Protein AF-A0A2V5LR15-F1 (afdb_monomer)

Nearest PDB structures (foldseek):
  4x1t-assembly1_A  TM=9.476E-01  e=7.172E-06  Arabidopsis thaliana
  4wyi-assembly1_A  TM=9.497E-01  e=8.149E-06  Arabido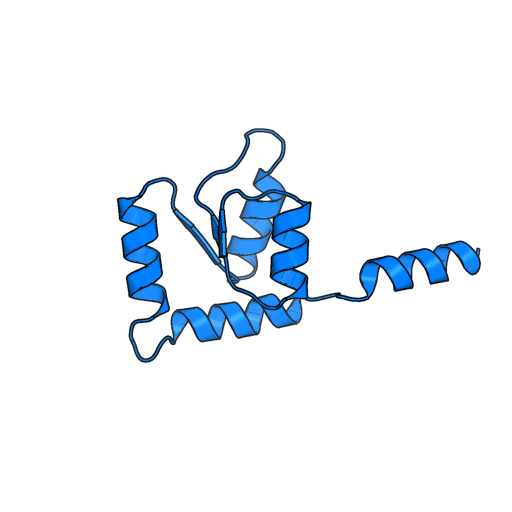psis thaliana
  7yp6-assembly1_B  TM=6.380E-01  e=1.526E-02  Streptomyces sp. SCSIO 01934
  7yp6-assembly2_C-2  TM=5.960E-01  e=1.040E-02  Streptomyces sp. SCSIO 01934
  3wag-assembly1_A  TM=6.626E-01  e=5.471E-02  Streptomyces halstedii

Secondary structure (DSSP, 8-state):
-EEE--HHHHHHHHHTT--EEEEE--TTTSHHHHHHHHHTTSEEE--SHHHHHHHHHHHHHHHHHHHHHHHHHHHTT--TTHHHHHHHHHHH-

pLDDT: mean 97.52, std 1.2, range [90.88, 98.69]

Radius of gyration: 14.72 Å; Cα contacts (8 Å, |Δi|>4): 127; chains: 1; bounding box: 29×25×49 Å

Structure (mmCIF, N/CA/C/O backbone):
data_AF-A0A2V5LR15-F1
#
_entry.id   AF-A0A2V5LR15-F1
#
loop_
_atom_site.group_PDB
_atom_site.id
_atom_site.type_symbol
_atom_site.label_atom_id
_atom_site.label_alt_id
_atom_site.label_comp_id
_atom_site.label_asym_id
_atom_site.label_entity_id
_atom_site.label_seq_id
_atom_site.pdbx_PDB_ins_code
_atom_site.Cartn_x
_atom_site.Cartn_y
_atom_site.Cartn_z
_atom_site.occupancy
_atom_site.B_iso_or_equiv
_atom_site.auth_seq_id
_atom_site.auth_comp_id
_atom_site.auth_asym_id
_atom_site.auth_atom_id
_atom_site.pdbx_PDB_model_num
ATOM 1 N N . LEU A 1 1 ? -0.087 -4.399 6.566 1.00 95.38 1 LEU A N 1
ATOM 2 C CA . LEU A 1 1 ? 1.371 -4.155 6.709 1.00 95.38 1 LEU A CA 1
ATOM 3 C C . LEU A 1 1 ? 1.624 -2.817 7.412 1.00 95.38 1 LEU A C 1
ATOM 5 O O . LEU A 1 1 ? 0.875 -1.882 7.159 1.00 95.38 1 LEU A O 1
ATOM 9 N N . ILE A 1 2 ? 2.653 -2.705 8.261 1.00 98.25 2 ILE A N 1
ATOM 10 C CA . ILE A 1 2 ? 3.164 -1.414 8.761 1.00 98.25 2 ILE A CA 1
ATOM 11 C C . ILE A 1 2 ? 4.600 -1.264 8.256 1.00 98.25 2 ILE A C 1
ATOM 13 O O . ILE A 1 2 ? 5.409 -2.159 8.492 1.00 98.25 2 ILE A O 1
ATOM 17 N N . GLY A 1 3 ? 4.924 -0.176 7.559 1.00 97.31 3 GLY A N 1
ATOM 18 C CA . GLY A 1 3 ? 6.278 0.033 7.036 1.00 97.31 3 GLY A CA 1
ATOM 19 C C . GLY A 1 3 ? 6.430 1.299 6.200 1.00 97.31 3 GLY A C 1
ATOM 20 O O . GLY A 1 3 ? 5.480 2.064 6.043 1.00 97.31 3 GLY A O 1
ATOM 21 N N . LYS A 1 4 ? 7.628 1.520 5.649 1.00 97.25 4 LYS A N 1
ATOM 22 C CA . LYS A 1 4 ? 7.898 2.644 4.741 1.00 97.25 4 LYS A CA 1
ATOM 23 C C . LYS A 1 4 ? 7.265 2.439 3.365 1.00 97.25 4 LYS A C 1
ATOM 25 O O . LYS A 1 4 ? 7.098 1.298 2.940 1.00 97.25 4 LYS A O 1
ATOM 30 N N . ALA A 1 5 ? 7.013 3.515 2.625 1.00 97.38 5 ALA A N 1
ATOM 31 C CA . ALA A 1 5 ? 6.446 3.472 1.270 1.00 97.38 5 ALA A CA 1
ATOM 32 C C . ALA A 1 5 ? 7.458 3.046 0.176 1.00 97.38 5 ALA A C 1
ATOM 34 O O . ALA A 1 5 ? 7.532 3.636 -0.904 1.00 97.38 5 ALA A O 1
ATOM 35 N N . GLY A 1 6 ? 8.250 2.004 0.444 1.00 97.38 6 GLY A N 1
ATOM 36 C CA . GLY A 1 6 ? 9.229 1.474 -0.503 1.00 97.38 6 GLY A CA 1
ATOM 37 C C . GLY A 1 6 ? 8.564 0.852 -1.725 1.00 97.38 6 GLY A C 1
ATOM 38 O O . GLY A 1 6 ? 7.588 0.123 -1.580 1.00 97.38 6 GLY A O 1
ATOM 39 N N . GLY A 1 7 ? 9.128 1.092 -2.913 1.00 96.31 7 GLY A N 1
ATOM 40 C CA . GLY A 1 7 ? 8.539 0.647 -4.182 1.00 96.31 7 GLY A CA 1
ATOM 41 C C . GLY A 1 7 ? 8.211 -0.847 -4.214 1.00 96.31 7 GLY A C 1
ATOM 42 O O . GLY A 1 7 ? 7.064 -1.207 -4.452 1.00 96.31 7 GLY A O 1
ATOM 43 N N . ALA A 1 8 ? 9.179 -1.716 -3.897 1.00 95.81 8 ALA A N 1
ATOM 44 C CA . ALA A 1 8 ? 8.957 -3.166 -3.870 1.00 95.81 8 ALA A CA 1
ATOM 45 C C . ALA A 1 8 ? 7.877 -3.566 -2.851 1.00 95.81 8 ALA A C 1
ATOM 47 O O . ALA A 1 8 ? 6.905 -4.224 -3.203 1.00 95.81 8 ALA A O 1
ATOM 48 N N . THR A 1 9 ? 7.993 -3.081 -1.614 1.00 96.94 9 THR A N 1
ATOM 49 C CA . THR A 1 9 ? 7.055 -3.393 -0.529 1.00 96.94 9 THR A CA 1
ATOM 50 C C . THR A 1 9 ? 5.625 -2.953 -0.838 1.00 96.94 9 THR A C 1
ATOM 52 O O . THR A 1 9 ? 4.680 -3.681 -0.543 1.00 96.94 9 THR A O 1
ATOM 55 N N . VAL A 1 10 ? 5.445 -1.776 -1.442 1.00 97.44 10 VAL A N 1
ATOM 56 C CA . VAL A 1 10 ? 4.127 -1.288 -1.867 1.00 97.44 10 VAL A CA 1
ATOM 57 C C . VAL A 1 10 ? 3.557 -2.171 -2.975 1.00 97.44 10 VAL A C 1
ATOM 59 O O . VAL A 1 10 ? 2.382 -2.526 -2.913 1.00 97.44 10 VAL A O 1
ATOM 62 N N . GLN A 1 11 ? 4.375 -2.602 -3.937 1.00 96.75 11 GLN A N 1
ATOM 63 C CA . GLN A 1 11 ? 3.916 -3.506 -4.995 1.00 96.75 11 GLN A CA 1
ATOM 64 C C . GLN A 1 11 ? 3.569 -4.905 -4.470 1.00 96.75 11 GLN A C 1
ATOM 66 O O . GLN A 1 11 ? 2.543 -5.455 -4.855 1.00 96.75 11 GLN A O 1
ATOM 71 N N . GLU A 1 12 ? 4.351 -5.462 -3.544 1.00 97.06 12 GLU A N 1
ATOM 72 C CA . GLU A 1 12 ? 4.045 -6.737 -2.876 1.00 97.06 12 GLU A CA 1
ATOM 73 C C . GLU A 1 12 ? 2.743 -6.654 -2.074 1.00 97.06 12 GLU A C 1
ATOM 75 O O . GLU A 1 12 ? 1.904 -7.549 -2.126 1.00 97.06 12 GLU A O 1
ATOM 80 N N . THR A 1 13 ? 2.547 -5.541 -1.371 1.00 97.06 13 THR A N 1
ATOM 81 C CA . THR A 1 13 ? 1.340 -5.223 -0.600 1.00 97.06 13 THR A CA 1
ATOM 82 C C . THR A 1 13 ? 0.103 -5.162 -1.500 1.00 97.06 13 THR A C 1
ATOM 84 O O . THR A 1 13 ? -0.921 -5.768 -1.180 1.00 97.06 13 THR A O 1
ATOM 87 N N . ILE A 1 14 ? 0.213 -4.489 -2.651 1.00 97.56 14 ILE A N 1
ATOM 88 C CA . ILE A 1 14 ? -0.844 -4.419 -3.666 1.00 97.56 14 ILE A CA 1
ATOM 89 C C . ILE A 1 14 ? -1.119 -5.803 -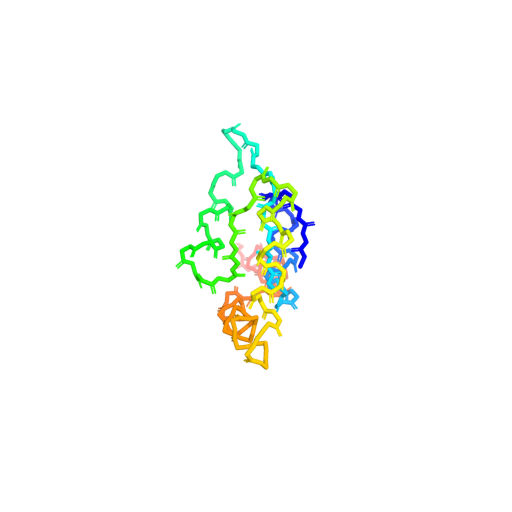4.261 1.00 97.56 14 ILE A C 1
ATOM 91 O O . ILE A 1 14 ? -2.272 -6.233 -4.301 1.00 97.56 14 ILE A O 1
ATOM 95 N N . ALA A 1 15 ? -0.073 -6.528 -4.665 1.00 97.19 15 ALA A N 1
ATOM 96 C CA . ALA A 1 15 ? -0.187 -7.871 -5.227 1.00 97.19 15 ALA A CA 1
ATOM 97 C C . ALA A 1 15 ? -0.875 -8.843 -4.252 1.00 97.19 15 ALA A C 1
ATOM 99 O O . ALA A 1 15 ? -1.742 -9.614 -4.661 1.00 97.19 15 ALA A O 1
ATOM 100 N N . ALA A 1 16 ? -0.543 -8.756 -2.961 1.00 96.12 16 ALA A N 1
ATOM 101 C CA . ALA A 1 16 ? -1.107 -9.581 -1.896 1.00 96.12 16 ALA A CA 1
ATOM 102 C C . ALA A 1 16 ? -2.504 -9.139 -1.419 1.00 96.12 16 ALA A C 1
ATOM 104 O O . ALA A 1 16 ? -3.083 -9.800 -0.559 1.00 96.12 16 ALA A O 1
ATOM 105 N N . GLY A 1 17 ? -3.041 -8.018 -1.915 1.00 96.62 17 GLY A N 1
ATOM 106 C CA . GLY A 1 17 ? -4.326 -7.490 -1.451 1.00 96.62 17 GLY A CA 1
ATOM 107 C C . GLY A 1 17 ? -4.310 -7.039 0.019 1.00 96.62 17 GLY A C 1
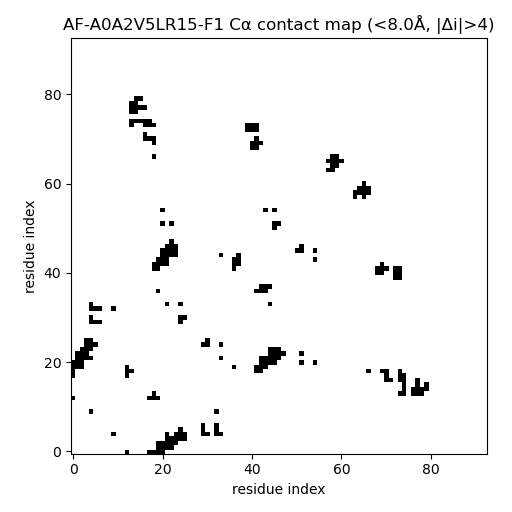ATOM 108 O O . GLY A 1 17 ? -5.335 -7.086 0.695 1.00 96.62 17 GLY A O 1
ATOM 109 N N . CYS A 1 18 ? -3.147 -6.650 0.548 1.00 96.94 18 CYS A N 1
ATOM 110 C CA . CYS A 1 18 ? -2.940 -6.384 1.971 1.00 96.94 18 CYS A CA 1
ATOM 111 C C . CYS A 1 18 ? -2.925 -4.873 2.247 1.00 96.94 18 CYS A C 1
ATOM 113 O O . CYS A 1 18 ? -2.001 -4.208 1.809 1.00 96.94 18 CYS A O 1
ATOM 115 N N . PRO A 1 19 ? -3.870 -4.287 3.001 1.00 97.44 19 PRO A N 1
ATOM 116 C CA . PRO A 1 19 ? -3.814 -2.864 3.347 1.00 97.44 19 PRO A CA 1
ATOM 117 C C . PRO A 1 19 ? -2.546 -2.448 4.108 1.00 97.44 19 PRO A C 1
ATOM 119 O O . PRO A 1 19 ? -1.979 -3.225 4.891 1.00 97.44 19 PRO A O 1
ATOM 122 N N . MET A 1 20 ? -2.131 -1.187 3.946 1.00 97.25 20 MET A N 1
ATOM 123 C CA . MET A 1 20 ? -0.877 -0.672 4.511 1.00 97.25 20 MET A CA 1
ATOM 124 C C . MET A 1 20 ? -1.047 0.586 5.370 1.00 97.25 20 MET A C 1
ATOM 126 O O . MET A 1 20 ? -1.724 1.536 4.989 1.00 97.25 20 MET A O 1
ATOM 130 N N . ILE A 1 21 ? -0.364 0.614 6.517 1.00 98.62 21 ILE A N 1
ATOM 131 C CA . ILE A 1 21 ? -0.124 1.822 7.313 1.00 98.62 21 ILE A CA 1
ATOM 132 C C 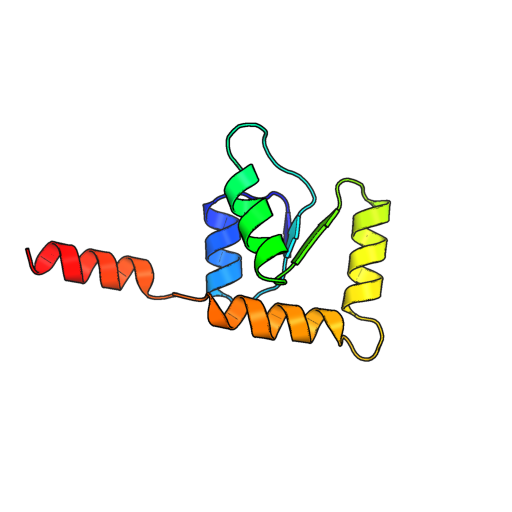. ILE A 1 21 ? 1.329 2.247 7.082 1.00 98.62 21 ILE A C 1
ATOM 134 O O . ILE A 1 21 ? 2.265 1.528 7.437 1.00 98.62 21 ILE A O 1
ATOM 138 N N . ILE A 1 22 ? 1.513 3.415 6.480 1.00 98.56 22 ILE A N 1
ATOM 139 C CA . ILE A 1 22 ? 2.817 3.955 6.106 1.00 98.56 22 ILE A CA 1
ATOM 140 C C . ILE A 1 22 ? 3.366 4.775 7.269 1.00 98.56 22 ILE A C 1
ATOM 142 O O . ILE A 1 22 ? 2.836 5.844 7.574 1.00 98.56 22 ILE A O 1
ATOM 146 N N . ASN A 1 23 ? 4.424 4.290 7.919 1.00 98.12 23 ASN A N 1
ATOM 147 C CA . ASN A 1 23 ? 5.022 4.968 9.077 1.00 98.12 23 ASN A CA 1
ATOM 148 C C . ASN A 1 23 ? 6.227 5.854 8.736 1.00 98.12 23 ASN A C 1
ATOM 150 O O . ASN A 1 23 ? 6.687 6.618 9.581 1.00 98.12 23 ASN A O 1
ATOM 154 N N . GLN A 1 24 ? 6.721 5.770 7.504 1.00 97.56 24 GLN A N 1
ATOM 155 C CA . GLN A 1 24 ? 7.851 6.546 7.015 1.00 97.56 24 GLN A CA 1
ATOM 156 C C . GLN A 1 24 ? 7.747 6.719 5.498 1.00 97.56 24 GLN A C 1
ATOM 158 O O . GLN A 1 24 ? 7.300 5.819 4.786 1.00 97.56 24 GLN A O 1
ATOM 163 N N . VAL A 1 25 ? 8.194 7.869 5.002 1.00 96.94 25 VAL A N 1
ATOM 164 C CA . VAL A 1 25 ? 8.348 8.146 3.571 1.00 96.94 25 VAL A CA 1
ATOM 165 C C . VAL A 1 25 ? 9.725 8.771 3.369 1.00 96.94 25 VAL A C 1
ATOM 167 O O . VAL A 1 25 ? 10.052 9.757 4.031 1.00 96.94 25 VAL A O 1
ATOM 170 N N . VAL A 1 26 ? 10.550 8.185 2.501 1.00 96.19 26 VAL A N 1
ATOM 171 C CA . VAL A 1 26 ? 11.842 8.771 2.114 1.00 96.19 26 VAL A CA 1
ATOM 172 C C . VAL A 1 26 ? 11.611 9.927 1.140 1.00 96.19 26 VAL A C 1
ATOM 174 O O . VAL A 1 26 ? 11.085 9.724 0.045 1.00 96.19 26 VAL A O 1
ATOM 177 N N . SER A 1 27 ? 12.027 11.126 1.555 1.00 94.31 27 SER A N 1
ATOM 178 C CA . SER A 1 27 ? 11.885 12.357 0.773 1.00 94.31 27 SER A CA 1
ATOM 179 C C . SER A 1 27 ? 12.630 12.275 -0.566 1.00 94.31 27 SER A C 1
ATOM 181 O O . SER A 1 27 ? 13.788 11.856 -0.613 1.00 94.31 27 SER A O 1
ATOM 183 N N . GLY A 1 28 ? 11.964 12.675 -1.644 1.00 94.75 28 GLY A N 1
ATOM 184 C CA . GLY A 1 28 ? 12.443 12.657 -3.023 1.00 94.75 28 GLY A CA 1
ATOM 185 C C . GLY A 1 28 ? 12.389 11.293 -3.719 1.00 94.75 28 GLY A C 1
ATOM 186 O O . GLY A 1 28 ? 12.837 11.200 -4.860 1.00 94.75 28 GLY A O 1
ATOM 187 N N . GLN A 1 29 ? 11.883 10.239 -3.070 1.00 95.62 29 GLN A N 1
ATOM 188 C CA . GLN A 1 29 ? 11.877 8.877 -3.623 1.00 95.62 29 GLN A CA 1
ATOM 189 C C . GLN A 1 29 ? 10.530 8.159 -3.479 1.00 95.62 29 GLN A C 1
ATOM 191 O O . GLN A 1 29 ? 10.087 7.493 -4.414 1.00 95.62 29 GLN A O 1
ATOM 196 N N . GLU A 1 30 ? 9.891 8.238 -2.310 1.00 98.00 30 GLU A N 1
ATOM 197 C CA . GLU A 1 30 ? 8.777 7.350 -1.942 1.00 98.00 30 GLU A CA 1
ATOM 198 C C . GLU A 1 30 ? 7.404 8.047 -1.906 1.00 98.00 30 GLU A C 1
ATOM 200 O O . GLU A 1 30 ? 6.379 7.392 -1.701 1.00 98.00 30 GLU A O 1
ATOM 205 N N . GLU A 1 31 ? 7.332 9.360 -2.136 1.00 97.62 31 GLU A N 1
ATOM 206 C CA . GLU A 1 31 ? 6.090 10.139 -2.039 1.00 97.62 31 GLU A CA 1
ATOM 207 C C . GLU A 1 31 ? 5.023 9.681 -3.027 1.00 97.62 31 GLU A C 1
ATOM 209 O O . GLU A 1 31 ? 3.838 9.677 -2.691 1.00 97.62 31 GLU A O 1
ATOM 214 N N . GLY A 1 32 ? 5.434 9.276 -4.231 1.00 97.88 32 GLY A N 1
ATOM 215 C CA . GLY A 1 32 ? 4.522 8.736 -5.237 1.00 97.88 32 GLY A CA 1
ATOM 216 C C . GLY A 1 32 ? 3.839 7.456 -4.757 1.00 97.88 32 GLY A C 1
ATOM 217 O O . GLY A 1 32 ? 2.626 7.312 -4.892 1.00 97.88 32 GLY A O 1
ATOM 218 N N . ASN A 1 33 ? 4.595 6.567 -4.108 1.00 98.06 33 ASN A N 1
ATOM 219 C CA . ASN A 1 33 ? 4.059 5.318 -3.569 1.00 98.06 33 ASN A CA 1
ATOM 220 C C . ASN A 1 33 ? 3.106 5.584 -2.397 1.00 98.06 33 ASN A C 1
ATOM 222 O O . ASN A 1 33 ? 2.044 4.971 -2.306 1.00 98.06 33 ASN A O 1
ATOM 226 N N . ALA A 1 34 ? 3.459 6.522 -1.511 1.00 98.06 34 ALA A N 1
ATOM 227 C CA . ALA A 1 34 ? 2.597 6.896 -0.395 1.00 98.06 34 ALA A CA 1
ATOM 228 C C . ALA A 1 34 ? 1.287 7.537 -0.875 1.00 98.06 34 ALA A C 1
ATOM 230 O O . ALA A 1 34 ? 0.209 7.196 -0.384 1.00 98.06 34 ALA A O 1
ATOM 231 N N . ARG A 1 35 ? 1.378 8.419 -1.877 1.00 98.06 35 ARG A N 1
ATOM 232 C CA . ARG A 1 35 ? 0.227 9.060 -2.513 1.00 98.06 35 ARG A CA 1
ATOM 233 C C . ARG A 1 35 ? -0.705 8.039 -3.158 1.00 98.06 35 ARG A C 1
ATOM 235 O O . ARG A 1 35 ? -1.899 8.095 -2.891 1.00 98.06 35 ARG A O 1
ATOM 242 N N . LEU A 1 36 ? -0.167 7.072 -3.907 1.00 97.81 36 LEU A N 1
ATOM 243 C CA . LEU A 1 36 ? -0.949 5.994 -4.521 1.00 97.81 36 LEU A CA 1
ATOM 244 C C . LEU A 1 36 ? -1.824 5.260 -3.492 1.00 97.81 36 LEU A C 1
ATOM 246 O O . LEU A 1 36 ? -3.014 5.057 -3.723 1.00 97.81 36 LEU A O 1
ATOM 250 N N . ILE A 1 37 ? -1.258 4.880 -2.344 1.00 98.12 37 ILE A N 1
ATOM 251 C CA . ILE A 1 37 ? -1.995 4.154 -1.297 1.00 98.12 37 ILE A CA 1
ATOM 252 C C . ILE A 1 37 ? -3.121 5.002 -0.690 1.00 98.12 37 ILE A C 1
ATOM 254 O O . ILE A 1 37 ? -4.216 4.486 -0.452 1.00 98.12 37 ILE A O 1
ATOM 258 N N . VAL A 1 38 ? -2.873 6.293 -0.455 1.00 98.12 38 VAL A N 1
ATOM 259 C CA . VAL A 1 38 ? -3.863 7.206 0.138 1.00 98.12 38 VAL A CA 1
ATOM 260 C C . VAL A 1 38 ? -4.969 7.557 -0.858 1.00 98.12 38 VAL A C 1
ATOM 262 O O . VAL A 1 38 ? -6.145 7.445 -0.523 1.00 98.12 38 VAL A O 1
ATOM 265 N N . GLU A 1 39 ? -4.616 7.937 -2.088 1.00 98.31 39 GLU A N 1
ATOM 266 C CA . GLU A 1 39 ? -5.577 8.353 -3.122 1.00 98.31 39 GLU A CA 1
ATOM 267 C C . GLU A 1 39 ? -6.491 7.209 -3.567 1.00 98.31 39 GLU A C 1
ATOM 269 O O . GLU A 1 39 ? -7.638 7.437 -3.944 1.00 98.31 39 GLU A O 1
ATOM 274 N N . THR A 1 40 ? -6.019 5.965 -3.474 1.00 97.88 40 THR A N 1
ATOM 275 C CA . THR A 1 40 ? -6.830 4.778 -3.775 1.00 97.88 40 THR A CA 1
ATOM 276 C C . THR A 1 40 ? -7.626 4.262 -2.577 1.00 97.88 40 THR A C 1
ATOM 278 O O . THR A 1 40 ? -8.304 3.246 -2.702 1.00 97.88 40 THR A O 1
ATOM 281 N N . ASN A 1 41 ? -7.558 4.936 -1.421 1.00 98.19 41 ASN A N 1
ATOM 282 C CA . ASN A 1 41 ? -8.177 4.500 -0.168 1.00 98.19 41 ASN A CA 1
ATOM 283 C C . ASN A 1 41 ? -7.849 3.029 0.158 1.00 98.19 41 ASN A C 1
ATOM 285 O O . ASN A 1 41 ? -8.735 2.209 0.409 1.00 98.19 41 ASN A O 1
ATOM 289 N N . SER A 1 42 ? -6.557 2.701 0.101 1.00 97.88 42 SER A N 1
ATOM 290 C CA . SER A 1 42 ? -6.000 1.355 0.317 1.00 97.88 42 SER A CA 1
ATOM 291 C C . SER A 1 42 ? -5.135 1.270 1.582 1.00 97.88 42 SER A C 1
ATOM 293 O O . SER A 1 42 ? -4.482 0.258 1.854 1.00 97.88 42 SER A O 1
ATOM 295 N N . GLY A 1 43 ? -5.085 2.355 2.351 1.00 98.19 43 GLY A N 1
ATOM 2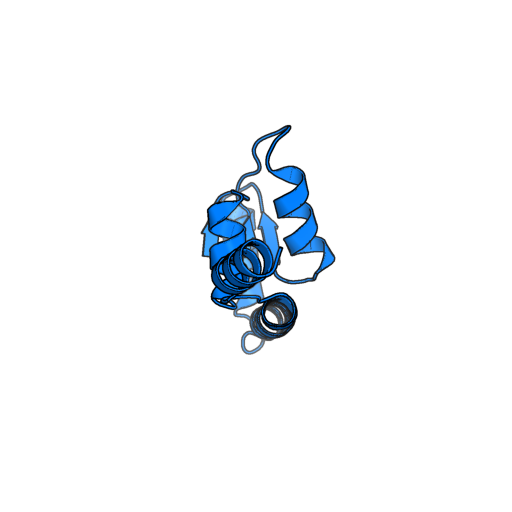96 C CA . GLY A 1 43 ? -4.213 2.506 3.501 1.00 98.19 43 GLY A CA 1
ATOM 297 C C . GLY A 1 43 ? -4.122 3.956 3.961 1.00 98.19 43 GLY A C 1
ATOM 298 O O . GLY A 1 43 ? -4.902 4.811 3.544 1.00 98.19 43 GLY A O 1
ATOM 299 N N . VAL A 1 44 ? -3.163 4.239 4.840 1.00 98.62 44 VAL A N 1
ATOM 300 C CA . VAL A 1 44 ? -3.016 5.563 5.461 1.00 98.62 44 VAL A CA 1
ATOM 301 C C . VAL A 1 44 ? -1.569 5.861 5.838 1.00 98.62 44 VAL A C 1
ATOM 303 O O . VAL A 1 44 ? -0.785 4.945 6.071 1.00 98.62 44 VAL A O 1
ATOM 306 N N . ILE A 1 45 ? -1.219 7.144 5.941 1.00 98.56 45 ILE A N 1
ATOM 307 C CA . ILE A 1 45 ? 0.076 7.608 6.456 1.00 98.56 45 ILE A CA 1
ATOM 308 C C . ILE A 1 45 ? -0.067 7.954 7.943 1.00 98.56 45 ILE A C 1
ATOM 310 O O . ILE A 1 45 ? -0.935 8.738 8.323 1.00 98.56 45 ILE A O 1
ATOM 314 N N . ALA A 1 46 ? 0.801 7.393 8.784 1.00 98.44 46 ALA A N 1
ATOM 315 C CA . ALA A 1 46 ? 0.825 7.613 10.227 1.00 98.44 46 ALA A CA 1
ATOM 316 C C . ALA A 1 46 ? 2.275 7.663 10.736 1.00 98.44 46 ALA A C 1
ATOM 318 O O . ALA A 1 46 ? 2.886 6.634 11.000 1.00 98.44 46 ALA A O 1
ATOM 319 N N . LEU A 1 47 ? 2.832 8.868 10.885 1.00 97.00 47 LEU A N 1
ATOM 320 C CA . LEU A 1 47 ? 4.279 9.072 11.086 1.00 97.00 47 LEU A CA 1
ATOM 321 C C . LEU A 1 47 ? 4.759 8.973 12.543 1.00 97.00 47 LEU A C 1
ATOM 323 O O . LEU A 1 47 ? 5.949 9.111 12.809 1.00 97.00 47 LEU A O 1
ATOM 327 N N . SER A 1 48 ? 3.856 8.754 13.501 1.00 98.06 48 SER A N 1
ATOM 328 C CA . SER A 1 48 ? 4.213 8.564 14.911 1.00 98.06 48 SER A CA 1
ATOM 329 C C . SER A 1 48 ? 3.704 7.218 15.429 1.00 98.06 48 SER A C 1
ATOM 331 O O . SER A 1 48 ? 2.646 6.761 14.988 1.00 98.06 48 SER A O 1
ATOM 333 N N . PRO A 1 49 ? 4.386 6.588 16.406 1.00 98.19 49 PRO A N 1
ATOM 334 C CA . PRO A 1 49 ? 3.917 5.335 17.000 1.00 98.19 49 PRO A CA 1
ATOM 335 C C . PRO A 1 49 ? 2.486 5.423 17.549 1.00 98.19 49 PRO A C 1
ATOM 337 O O . PRO A 1 49 ? 1.689 4.507 17.353 1.00 98.19 49 PRO A O 1
ATOM 340 N N . ALA A 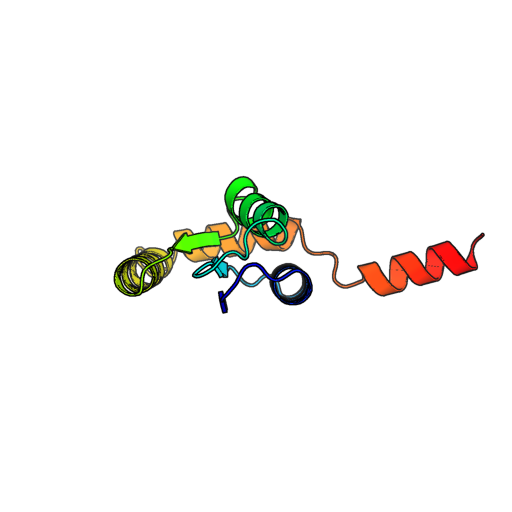1 50 ? 2.130 6.552 18.171 1.00 98.56 50 ALA A N 1
ATOM 341 C CA . ALA A 1 50 ? 0.778 6.793 18.670 1.00 98.56 50 ALA A CA 1
ATOM 342 C C . ALA A 1 50 ? -0.255 6.865 17.531 1.00 98.56 50 ALA A C 1
ATOM 344 O O . ALA A 1 50 ? -1.333 6.281 17.640 1.00 98.56 50 ALA A O 1
ATOM 345 N N . ALA A 1 51 ? 0.079 7.525 16.417 1.00 98.56 51 ALA A N 1
ATOM 346 C CA . ALA A 1 51 ? -0.792 7.575 15.246 1.00 98.56 51 ALA A CA 1
ATOM 347 C C . ALA A 1 51 ? -0.954 6.190 14.603 1.00 98.56 51 ALA A C 1
ATOM 349 O O . ALA A 1 51 ? -2.072 5.811 14.255 1.00 98.56 51 ALA A O 1
ATOM 350 N N . VAL A 1 52 ? 0.132 5.414 14.491 1.00 98.69 52 VAL A N 1
ATOM 351 C CA . VAL A 1 52 ? 0.087 4.027 14.000 1.00 98.69 52 VAL A CA 1
ATOM 352 C C . VAL A 1 52 ? -0.854 3.197 14.869 1.00 98.69 52 VAL A C 1
ATOM 354 O O . VAL A 1 52 ? -1.781 2.591 14.339 1.00 98.69 52 VAL A O 1
ATOM 357 N N . ALA A 1 53 ? -0.684 3.225 16.195 1.00 98.69 53 ALA A N 1
ATOM 358 C CA . ALA A 1 53 ? -1.553 2.502 17.121 1.00 98.69 53 ALA A CA 1
ATOM 359 C C . ALA A 1 53 ? -3.027 2.920 16.971 1.00 98.69 53 ALA A C 1
ATOM 361 O O . ALA A 1 53 ? -3.900 2.062 16.858 1.00 98.69 53 ALA A O 1
ATOM 362 N N . ALA A 1 54 ? -3.310 4.223 16.878 1.00 98.69 54 ALA A N 1
ATOM 363 C CA . ALA A 1 54 ? -4.666 4.732 16.677 1.00 98.69 54 ALA A CA 1
ATOM 364 C C . ALA A 1 54 ? -5.283 4.291 15.337 1.00 98.69 54 ALA A C 1
ATOM 366 O O . ALA A 1 54 ? -6.488 4.057 15.255 1.00 98.69 54 ALA A O 1
ATOM 367 N N . HIS A 1 55 ? -4.492 4.184 14.267 1.00 98.56 55 HIS A N 1
ATOM 368 C CA . HIS A 1 55 ? -4.970 3.675 12.980 1.00 98.56 55 HIS A CA 1
ATOM 369 C C . HIS A 1 55 ? -5.169 2.162 12.977 1.00 98.56 55 HIS A C 1
ATOM 371 O O . HIS A 1 55 ? -6.148 1.706 12.401 1.00 98.56 55 HIS A O 1
ATOM 377 N N . VAL A 1 56 ? -4.317 1.392 13.659 1.00 98.50 56 VAL A N 1
ATOM 378 C CA . VAL A 1 56 ? -4.540 -0.050 13.843 1.00 98.50 56 VAL A CA 1
ATOM 379 C C . VAL A 1 56 ? -5.851 -0.285 14.593 1.00 98.50 56 VAL A C 1
ATOM 381 O O . VAL A 1 56 ? -6.694 -1.033 14.111 1.00 98.50 56 VAL A O 1
ATOM 384 N N . GLN A 1 57 ? -6.068 0.403 15.718 1.00 98.56 57 GLN A N 1
ATOM 385 C CA . GLN A 1 57 ? -7.313 0.278 16.484 1.00 98.56 57 GLN A CA 1
ATOM 386 C C . GLN A 1 57 ?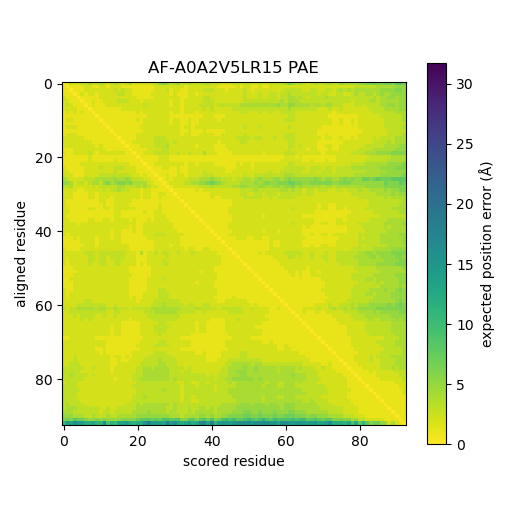 -8.542 0.636 15.637 1.00 98.56 57 GLN A C 1
ATOM 388 O O . GLN A 1 57 ? -9.499 -0.128 15.597 1.00 98.56 57 GLN A O 1
ATOM 393 N N . ARG A 1 58 ? -8.500 1.749 14.889 1.00 98.38 58 ARG A N 1
ATOM 394 C CA . ARG A 1 58 ? -9.599 2.147 13.990 1.00 98.38 58 ARG A CA 1
ATOM 395 C C . ARG A 1 58 ? -9.840 1.164 12.847 1.00 98.38 58 ARG A C 1
ATOM 397 O O . ARG A 1 58 ? -10.992 0.906 12.522 1.00 98.38 58 ARG A O 1
ATOM 404 N N . ALA A 1 59 ? -8.783 0.605 12.262 1.00 98.19 59 ALA A N 1
ATOM 405 C CA . ALA A 1 59 ? -8.906 -0.332 11.150 1.00 98.19 59 ALA A CA 1
ATOM 406 C C . ALA A 1 59 ? -9.677 -1.599 11.551 1.00 98.19 59 ALA A C 1
ATOM 408 O O . ALA A 1 59 ? -10.443 -2.116 10.739 1.00 98.19 59 ALA A O 1
ATOM 409 N N . PHE A 1 60 ? -9.497 -2.065 12.793 1.00 98.06 60 PHE A N 1
ATOM 410 C CA . PHE A 1 60 ? -10.140 -3.268 13.335 1.00 98.06 60 PHE A CA 1
ATOM 411 C C . PHE A 1 60 ? -11.392 -2.994 14.190 1.00 98.06 60 PHE A C 1
ATOM 413 O O . PHE A 1 60 ? -12.088 -3.939 14.559 1.00 98.06 60 PHE A O 1
ATOM 420 N N . ALA A 1 61 ? -11.716 -1.731 14.476 1.00 98.25 61 ALA A N 1
ATOM 421 C CA . ALA A 1 61 ? -12.980 -1.339 15.099 1.00 98.25 61 ALA A CA 1
ATOM 422 C C . ALA A 1 61 ? -14.172 -1.539 14.144 1.00 98.25 61 ALA A C 1
ATOM 424 O O . ALA A 1 61 ? -13.988 -1.756 12.945 1.00 98.25 61 ALA A O 1
ATOM 425 N N . ASP A 1 62 ? -15.395 -1.456 14.676 1.00 97.81 62 ASP A N 1
ATOM 426 C CA . ASP A 1 62 ? -16.646 -1.548 13.907 1.00 97.81 62 ASP A CA 1
ATOM 427 C C . ASP A 1 62 ? -16.679 -2.764 12.971 1.00 97.81 62 ASP A C 1
ATOM 429 O O . ASP A 1 62 ? -16.922 -2.649 11.766 1.00 97.81 62 ASP A O 1
ATOM 433 N N . ASP A 1 63 ? -16.359 -3.934 13.536 1.00 97.81 63 ASP A N 1
ATOM 434 C CA . ASP A 1 63 ? -16.220 -5.190 12.798 1.00 97.81 63 ASP A CA 1
ATOM 435 C C . ASP A 1 63 ? -15.193 -5.077 11.650 1.00 97.81 63 ASP A C 1
ATOM 437 O O . ASP A 1 63 ? -15.382 -5.593 10.564 1.00 97.81 63 ASP A O 1
ATOM 441 N N . ALA A 1 64 ? -14.093 -4.350 11.841 1.00 98.12 64 ALA A N 1
ATOM 442 C CA . ALA A 1 64 ? -13.069 -4.114 10.823 1.00 98.12 64 ALA A CA 1
ATOM 443 C C . ALA A 1 64 ? -13.590 -3.480 9.512 1.00 98.12 64 ALA A C 1
ATOM 445 O O . ALA A 1 64 ? -13.055 -3.736 8.426 1.00 98.12 64 ALA A O 1
ATOM 446 N N . LYS A 1 65 ? -14.635 -2.637 9.582 1.00 98.44 65 LYS A N 1
ATOM 447 C CA . LYS A 1 65 ? -15.230 -1.969 8.407 1.00 98.44 65 LYS A CA 1
ATOM 448 C C . LYS A 1 65 ? -14.187 -1.238 7.554 1.00 98.44 65 LYS A C 1
ATOM 450 O O . LYS A 1 65 ? -14.152 -1.445 6.343 1.00 98.44 65 LYS A O 1
ATOM 455 N N . GLN A 1 66 ? -13.330 -0.426 8.176 1.00 98.38 66 GLN A N 1
ATOM 456 C CA . GLN A 1 66 ? -12.289 0.329 7.469 1.00 98.38 66 GLN A CA 1
ATOM 457 C C . GLN A 1 66 ? -11.251 -0.598 6.827 1.00 98.38 66 GLN A C 1
ATOM 459 O O . GLN A 1 66 ? -10.885 -0.404 5.670 1.00 98.38 66 GLN A O 1
ATOM 464 N N . TRP A 1 67 ? -10.798 -1.630 7.543 1.00 98.44 67 TRP A N 1
ATOM 465 C CA . TRP A 1 67 ? -9.844 -2.585 6.983 1.00 98.44 67 TRP A CA 1
ATOM 466 C C . TRP A 1 67 ? -10.416 -3.321 5.767 1.00 98.44 67 TRP A C 1
ATOM 468 O O . TRP A 1 67 ? -9.725 -3.461 4.759 1.00 98.44 67 TRP A O 1
ATOM 478 N N . ARG A 1 68 ? -11.687 -3.745 5.821 1.00 98.44 68 ARG A N 1
ATOM 479 C CA . ARG A 1 68 ? -12.354 -4.409 4.689 1.00 98.44 68 ARG A CA 1
ATOM 480 C C . ARG A 1 68 ? -12.519 -3.488 3.488 1.00 98.44 68 ARG A C 1
ATOM 482 O O . ARG A 1 68 ? -12.360 -3.943 2.359 1.00 98.44 68 ARG A O 1
ATOM 489 N N . GLU A 1 69 ? -12.804 -2.210 3.719 1.00 98.44 69 GLU A N 1
ATOM 490 C CA . GLU A 1 69 ? -12.845 -1.208 2.654 1.00 98.44 69 GLU A CA 1
ATOM 491 C C . GLU A 1 69 ? -11.476 -1.057 1.979 1.00 98.44 69 GLU A C 1
ATOM 493 O O . GLU A 1 69 ? -11.381 -1.165 0.755 1.00 98.44 69 GLU A O 1
ATOM 498 N N . TRP A 1 70 ? -10.403 -0.910 2.763 1.00 98.56 70 TRP A N 1
ATOM 499 C CA . TRP A 1 70 ? -9.045 -0.862 2.223 1.00 98.56 70 TRP A CA 1
ATOM 500 C C . TRP A 1 70 ? -8.676 -2.137 1.460 1.00 98.56 70 TRP A C 1
ATOM 502 O O . TRP A 1 70 ? -8.117 -2.048 0.369 1.00 98.56 70 TRP A O 1
ATOM 512 N N . ALA A 1 71 ? -9.013 -3.317 1.991 1.00 98.25 71 ALA A N 1
ATOM 513 C CA . ALA A 1 71 ? -8.727 -4.603 1.354 1.00 98.25 71 ALA A CA 1
ATOM 514 C C . ALA A 1 71 ? -9.470 -4.751 0.014 1.00 98.25 71 ALA A C 1
ATOM 516 O O . ALA A 1 71 ? -8.898 -5.198 -0.983 1.00 98.25 71 ALA A O 1
ATOM 517 N N . ALA A 1 72 ? -10.732 -4.316 -0.041 1.00 98.38 72 ALA A N 1
ATOM 518 C CA . ALA A 1 72 ? -11.513 -4.305 -1.271 1.00 98.38 72 ALA A CA 1
ATOM 519 C C . ALA A 1 72 ? -10.949 -3.322 -2.308 1.00 98.38 72 ALA A C 1
ATOM 521 O O . ALA A 1 72 ? -10.967 -3.616 -3.502 1.00 98.38 72 ALA A O 1
ATOM 522 N N . ASN A 1 73 ? -10.447 -2.163 -1.879 1.00 98.44 73 ASN A N 1
ATOM 523 C CA . ASN A 1 73 ? -9.888 -1.162 -2.785 1.00 98.44 73 ASN A CA 1
ATOM 524 C C . ASN A 1 73 ? -8.523 -1.567 -3.332 1.00 98.44 73 ASN A C 1
ATOM 526 O O . ASN A 1 73 ? -8.330 -1.533 -4.547 1.00 98.44 73 ASN A O 1
ATOM 530 N N . ILE A 1 74 ? -7.617 -2.034 -2.474 1.00 97.94 74 ILE A N 1
ATOM 531 C CA . ILE A 1 74 ? -6.276 -2.424 -2.907 1.00 97.94 74 ILE A CA 1
ATOM 532 C C . ILE A 1 74 ? -6.312 -3.626 -3.858 1.00 97.94 74 ILE A C 1
ATOM 534 O O . ILE A 1 74 ? -5.552 -3.680 -4.823 1.00 97.94 74 ILE A O 1
ATOM 538 N N . SER A 1 75 ? -7.268 -4.542 -3.666 1.00 97.25 75 SER A N 1
ATOM 539 C CA . SER A 1 75 ? -7.468 -5.693 -4.557 1.00 97.25 75 SER A CA 1
ATOM 540 C C . SER A 1 75 ? -7.807 -5.283 -5.995 1.00 97.25 75 SER A C 1
ATOM 542 O O . SER A 1 75 ? -7.448 -5.997 -6.926 1.00 97.25 75 SER A O 1
ATOM 544 N N . LYS A 1 76 ? -8.434 -4.115 -6.210 1.00 97.38 76 LYS A N 1
ATOM 545 C CA . LYS A 1 76 ? -8.735 -3.585 -7.557 1.00 97.38 76 LYS A CA 1
ATOM 546 C C . LYS A 1 76 ? -7.483 -3.106 -8.297 1.00 97.38 76 LYS A C 1
ATOM 548 O O . LYS A 1 76 ? -7.509 -2.981 -9.518 1.00 97.38 76 LYS A O 1
ATOM 553 N N . LEU A 1 77 ? -6.407 -2.811 -7.567 1.00 95.81 77 LEU A N 1
ATOM 554 C CA . LEU A 1 77 ? -5.125 -2.369 -8.120 1.00 95.81 77 LEU A CA 1
ATOM 555 C C . LEU A 1 77 ? -4.193 -3.545 -8.430 1.00 95.81 77 LEU A C 1
ATOM 557 O O . LEU A 1 77 ? -3.226 -3.381 -9.173 1.00 95.81 77 LEU A O 1
ATOM 561 N N . SER A 1 78 ? -4.459 -4.710 -7.834 1.00 96.06 78 SER A N 1
ATOM 562 C CA . SER A 1 78 ? -3.564 -5.861 -7.866 1.00 96.06 78 SER A CA 1
ATOM 563 C C . SER A 1 78 ? -3.321 -6.364 -9.290 1.00 96.06 78 SER A C 1
ATOM 565 O O . SER A 1 78 ? -4.250 -6.663 -10.040 1.00 96.06 78 SER A O 1
ATOM 567 N N . ARG A 1 79 ? -2.039 -6.475 -9.656 1.00 95.94 79 ARG A N 1
ATOM 568 C CA . ARG A 1 79 ? -1.563 -7.080 -10.909 1.00 95.94 79 ARG A CA 1
ATOM 569 C C . ARG A 1 79 ? -0.441 -8.078 -10.609 1.00 95.94 79 ARG A C 1
ATOM 571 O O . ARG A 1 79 ? 0.714 -7.819 -10.942 1.00 95.94 79 ARG A O 1
ATOM 578 N N . PRO A 1 80 ? -0.747 -9.226 -9.980 1.00 95.62 80 PRO A N 1
ATOM 579 C CA . PRO A 1 80 ? 0.277 -10.163 -9.511 1.00 95.62 80 PRO A CA 1
ATOM 580 C C . PRO A 1 80 ? 1.084 -10.790 -10.660 1.00 95.62 80 PRO A C 1
ATOM 582 O O . PRO A 1 80 ? 2.204 -11.244 -10.452 1.00 95.62 80 PRO A O 1
ATOM 585 N N . ARG A 1 81 ? 0.540 -10.781 -11.884 1.00 97.06 81 ARG A N 1
ATOM 586 C CA . ARG A 1 81 ? 1.210 -11.255 -13.101 1.00 97.06 81 ARG A CA 1
ATOM 587 C C . ARG A 1 81 ? 2.028 -10.195 -13.841 1.00 97.06 81 ARG A C 1
ATOM 589 O O . ARG A 1 81 ? 2.640 -10.537 -14.843 1.00 97.06 81 ARG A O 1
ATOM 596 N N . ALA A 1 82 ? 2.112 -8.954 -13.353 1.00 96.44 82 ALA A N 1
ATOM 597 C CA . ALA A 1 82 ? 2.705 -7.848 -14.113 1.00 96.44 82 ALA A CA 1
ATOM 598 C C . ALA A 1 82 ? 4.111 -8.153 -14.666 1.00 96.44 82 ALA A C 1
ATOM 600 O O . ALA A 1 82 ? 4.402 -7.810 -15.805 1.00 96.44 82 ALA A O 1
ATOM 601 N N . ALA A 1 83 ? 4.969 -8.829 -13.894 1.00 96.38 83 ALA A N 1
ATOM 602 C CA . ALA A 1 83 ? 6.298 -9.222 -14.363 1.00 96.38 83 ALA A CA 1
ATOM 603 C C . ALA A 1 83 ? 6.250 -10.216 -15.541 1.00 96.38 83 ALA A C 1
ATOM 605 O O . ALA A 1 83 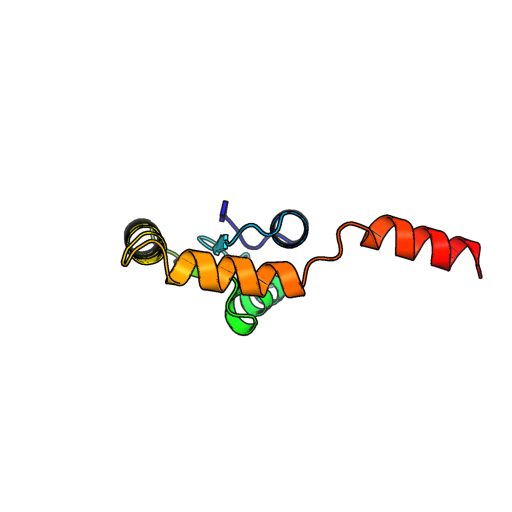? 7.015 -10.066 -16.491 1.00 96.38 83 ALA A O 1
ATOM 606 N N . LEU A 1 84 ? 5.341 -11.199 -15.495 1.00 98.00 84 LEU A N 1
ATOM 607 C CA . LEU A 1 84 ? 5.111 -12.135 -16.600 1.00 98.00 84 LEU A CA 1
ATOM 608 C C . LEU A 1 84 ? 4.543 -11.408 -17.816 1.00 98.00 84 LEU A C 1
ATOM 610 O O . LEU A 1 84 ? 5.058 -11.587 -18.910 1.00 98.00 84 LEU A O 1
ATOM 614 N N . ASP A 1 85 ? 3.533 -10.562 -17.617 1.00 97.88 85 ASP A N 1
ATOM 615 C CA . ASP A 1 85 ? 2.869 -9.847 -18.709 1.00 97.88 85 ASP A CA 1
ATOM 616 C C . ASP A 1 85 ? 3.861 -8.916 -19.444 1.00 97.88 85 ASP A C 1
ATOM 618 O O . ASP A 1 85 ? 3.842 -8.809 -20.669 1.00 97.88 85 ASP A O 1
ATOM 622 N N . ILE A 1 86 ? 4.787 -8.285 -18.709 1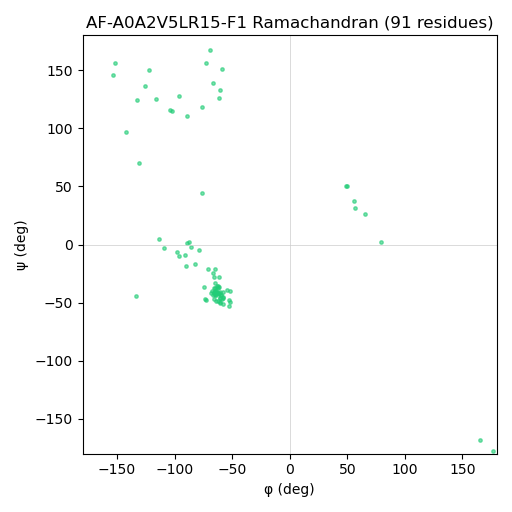.00 98.06 86 ILE A N 1
ATOM 623 C CA . ILE A 1 86 ? 5.882 -7.491 -19.291 1.00 98.06 86 ILE A CA 1
ATOM 624 C C . ILE A 1 86 ? 6.857 -8.384 -20.069 1.00 98.06 86 ILE A C 1
ATOM 626 O O . ILE A 1 86 ? 7.270 -8.016 -21.167 1.00 98.06 86 ILE A O 1
ATOM 630 N N . ALA A 1 87 ? 7.234 -9.545 -19.529 1.00 98.38 87 ALA A N 1
ATOM 631 C CA . ALA A 1 87 ? 8.126 -10.474 -20.221 1.00 98.38 87 ALA A CA 1
ATOM 632 C C . ALA A 1 87 ? 7.493 -11.020 -21.513 1.00 98.38 87 ALA A C 1
ATOM 634 O O . ALA A 1 87 ? 8.152 -11.050 -22.548 1.00 98.38 87 ALA A O 1
ATOM 635 N N . GLU A 1 88 ? 6.211 -11.390 -21.473 1.00 98.38 88 GLU A N 1
ATOM 636 C CA . GLU A 1 88 ? 5.435 -11.823 -22.640 1.00 98.38 88 GLU A CA 1
ATOM 637 C C . GLU A 1 88 ? 5.376 -10.715 -23.705 1.00 98.38 88 GLU A C 1
ATOM 639 O O . GLU A 1 88 ? 5.625 -10.983 -24.880 1.00 98.38 88 GLU A O 1
ATOM 644 N N . PHE A 1 89 ? 5.144 -9.459 -23.304 1.00 98.19 89 PHE A N 1
ATOM 645 C CA . PHE A 1 89 ? 5.192 -8.312 -24.216 1.00 98.19 89 PHE A CA 1
ATOM 646 C C . PHE A 1 89 ? 6.566 -8.158 -24.887 1.00 98.19 89 PHE A C 1
ATOM 648 O O . PHE A 1 89 ? 6.634 -8.018 -26.106 1.00 98.19 89 PHE A O 1
ATOM 655 N N . LEU A 1 90 ? 7.659 -8.245 -24.123 1.00 98.31 90 LEU A N 1
ATOM 656 C CA . LEU A 1 90 ? 9.025 -8.131 -24.652 1.00 98.31 90 LEU A CA 1
ATOM 657 C C . LEU A 1 90 ? 9.421 -9.284 -25.585 1.00 98.31 90 LEU A C 1
ATOM 659 O O . LEU A 1 90 ? 10.306 -9.110 -26.412 1.00 98.31 90 LEU A O 1
ATOM 663 N N . LEU A 1 91 ? 8.797 -10.455 -25.453 1.00 97.94 91 LEU A N 1
ATOM 664 C CA . LEU A 1 91 ? 8.994 -11.580 -26.372 1.00 97.94 91 LEU A CA 1
ATOM 665 C C . LEU A 1 91 ? 8.147 -11.467 -27.648 1.00 97.94 91 LEU A C 1
ATOM 667 O O . LEU A 1 91 ? 8.402 -12.189 -28.608 1.00 97.94 91 LEU A O 1
ATOM 671 N N . SER A 1 92 ? 7.123 -10.609 -27.643 1.00 95.50 92 SER A N 1
ATOM 672 C CA . SER A 1 92 ? 6.238 -10.376 -28.791 1.00 95.50 92 SER A CA 1
ATOM 673 C C . SER A 1 92 ? 6.688 -9.246 -29.724 1.00 95.50 92 SER A C 1
ATOM 675 O O . SER A 1 92 ? 6.086 -9.078 -30.787 1.00 95.50 92 SER A O 1
ATOM 677 N N . ILE A 1 93 ? 7.701 -8.470 -29.319 1.00 90.88 93 ILE A N 1
ATOM 678 C CA . ILE A 1 93 ? 8.345 -7.429 -30.141 1.00 90.88 93 ILE A CA 1
ATOM 679 C C . ILE A 1 93 ? 9.512 -8.000 -30.946 1.00 90.88 93 ILE A C 1
ATOM 681 O O . ILE A 1 93 ? 9.799 -7.408 -32.009 1.00 90.88 93 ILE A O 1
#

Mean predicted aligned error: 2.4 Å

Foldseek 3Di:
DEEAQDPVVLLVCLQVLHAYEHQDYDPPHRVVSQCVLVVLLLYYYQNDPVSVVVVVCVCPPPVNPSRVVNSVSSPVVHDNCVVVVVVVVVVVD

Solvent-accessible surface area (backbone atoms only — not comparable to full-atom values): 4916 Å² total; per-residue (Å²): 86,78,42,57,28,44,69,66,59,48,49,52,29,29,44,68,34,45,37,39,41,28,44,44,66,55,86,97,75,16,58,67,53,46,46,54,34,45,79,56,47,17,38,46,81,27,78,43,74,68,48,40,52,54,49,54,52,53,27,58,37,82,88,23,49,55,41,53,49,13,28,60,38,26,44,76,69,39,56,77,54,51,71,57,56,51,50,54,51,66,73,71,110

Sequence (93 aa):
LIGKAGGATVQETIAAGCPMIINQVVSGQEEGNARLIVETNSGVIALSPAAVAAHVQRAFADDAKQWREWAANISKLSRPRAALDIAEFLLSI